Protein AF-A0A496QXK6-F1 (afdb_monomer_lite)

Secondary structure (DSSP, 8-state):
-HHHHHHHHHHHHHHTTSS-----------S-THHHHHHHHHHHTGGGB-TTS-B-PPPGGGGGG--

Foldseek 3Di:
DVVVVVVVVVVVCQQVVNDDDDDPDDDDDDDDPVVVVVVVQCVVVVVQADSNRHGHDRDPVCNVVPD

Radius of gyration: 16.26 Å; chains: 1; bounding box: 35×29×38 Å

Sequence (67 aa):
TLAEFIKRGIALYLAMGKIDIVSGDTVRFQGDLRVLEDIRYLAENGYGEDKFGNNTVLPKNLSYLKR

Structure (mmCIF, N/CA/C/O backbone):
data_AF-A0A496QXK6-F1
#
_entry.id   AF-A0A496QXK6-F1
#
loop_
_atom_site.group_PDB
_atom_site.id
_atom_site.type_symbol
_atom_site.label_atom_id
_atom_site.label_alt_id
_atom_site.label_comp_id
_atom_site.label_asym_id
_atom_site.label_entity_id
_atom_site.label_seq_id
_atom_site.pdbx_PDB_ins_code
_atom_site.Cartn_x
_atom_site.Cartn_y
_atom_site.Cartn_z
_atom_site.occupancy
_atom_site.B_iso_or_equiv
_atom_site.auth_seq_id
_atom_site.auth_comp_id
_atom_site.auth_asym_id
_atom_site.auth_atom_id
_atom_site.pdbx_PDB_model_num
ATOM 1 N N . THR A 1 1 ? 21.022 -5.065 -21.656 1.00 94.50 1 THR A N 1
ATOM 2 C CA . THR A 1 1 ? 20.517 -6.237 -22.417 1.00 94.50 1 THR A CA 1
ATOM 3 C C . THR A 1 1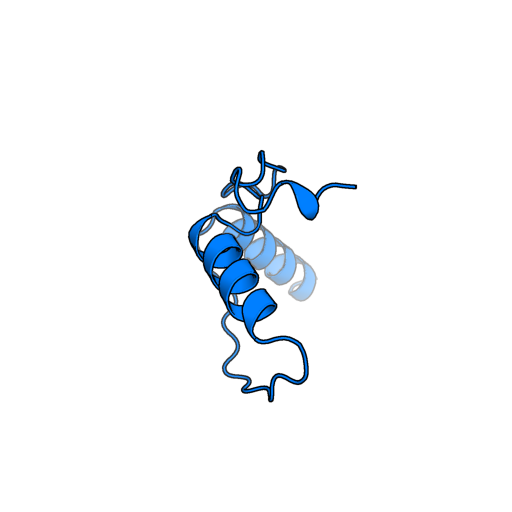 ? 19.065 -6.015 -22.821 1.00 94.50 1 THR A C 1
ATOM 5 O O . THR A 1 1 ? 18.455 -5.059 -22.349 1.00 94.50 1 THR A O 1
ATOM 8 N N . LEU A 1 2 ? 18.483 -6.875 -23.667 1.00 96.44 2 LEU A N 1
ATOM 9 C CA . LEU A 1 2 ? 17.052 -6.802 -24.012 1.00 96.44 2 LEU A CA 1
ATOM 10 C C . LEU A 1 2 ? 16.149 -6.850 -22.763 1.00 9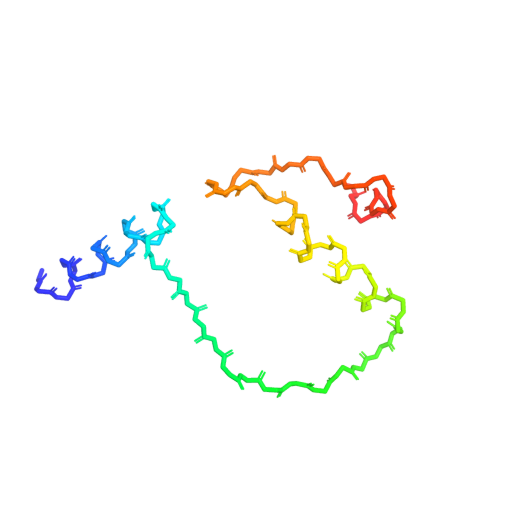6.44 2 LEU A C 1
ATOM 12 O O . LEU A 1 2 ? 15.191 -6.090 -22.661 1.00 96.44 2 LEU A O 1
ATOM 16 N N . ALA A 1 3 ? 16.500 -7.681 -21.778 1.00 97.12 3 ALA A N 1
ATOM 17 C CA . ALA A 1 3 ? 15.755 -7.801 -20.526 1.00 97.12 3 ALA A CA 1
ATOM 18 C C . ALA A 1 3 ? 15.707 -6.482 -19.731 1.00 97.12 3 ALA A C 1
ATOM 20 O O . ALA A 1 3 ? 14.650 -6.089 -19.241 1.00 97.12 3 ALA A O 1
ATOM 21 N N . GLU A 1 4 ? 16.827 -5.758 -19.636 1.00 97.56 4 GLU A N 1
ATOM 22 C CA . GLU A 1 4 ? 16.862 -4.455 -18.955 1.00 97.56 4 GLU A CA 1
ATOM 23 C C 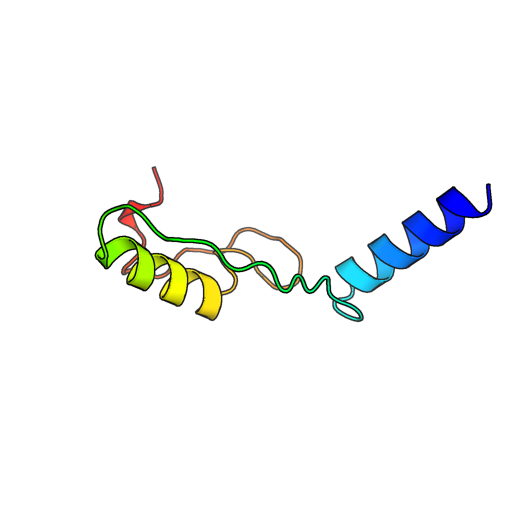. GLU A 1 4 ? 16.025 -3.396 -19.676 1.00 97.56 4 GLU A C 1
ATOM 25 O O . GLU A 1 4 ? 15.376 -2.580 -19.023 1.00 97.56 4 GLU A O 1
ATOM 30 N N . PHE A 1 5 ? 16.016 -3.416 -21.012 1.00 97.44 5 PHE A N 1
ATOM 31 C CA . PHE A 1 5 ? 15.195 -2.507 -21.808 1.00 97.44 5 PHE A CA 1
ATOM 32 C C . PHE A 1 5 ? 13.699 -2.738 -21.549 1.00 97.44 5 PHE A C 1
ATOM 34 O O . PHE A 1 5 ? 12.980 -1.790 -21.237 1.00 97.44 5 PHE A O 1
ATOM 41 N N . ILE A 1 6 ? 13.252 -3.999 -21.578 1.00 97.31 6 ILE A N 1
ATOM 42 C CA . ILE A 1 6 ? 11.859 -4.371 -21.284 1.00 97.31 6 ILE A CA 1
ATOM 43 C C . ILE A 1 6 ? 11.480 -3.963 -19.856 1.00 97.31 6 ILE A C 1
ATOM 45 O O . ILE A 1 6 ? 10.440 -3.338 -19.653 1.00 97.31 6 ILE A O 1
ATOM 49 N N . LYS A 1 7 ? 12.345 -4.237 -18.869 1.00 97.50 7 LYS A N 1
ATOM 50 C CA . LYS A 1 7 ? 12.103 -3.867 -17.466 1.00 97.50 7 LYS A CA 1
ATOM 51 C C . LYS A 1 7 ? 11.890 -2.360 -17.296 1.00 97.50 7 LYS A C 1
ATOM 53 O O . LYS A 1 7 ? 10.977 -1.949 -16.585 1.00 97.50 7 LYS A O 1
ATOM 58 N N . ARG A 1 8 ? 12.706 -1.535 -17.962 1.00 97.38 8 ARG A N 1
ATOM 59 C CA . ARG A 1 8 ? 12.557 -0.069 -17.942 1.00 97.38 8 ARG A CA 1
ATOM 60 C C . ARG A 1 8 ? 11.256 0.382 -18.604 1.00 97.38 8 ARG A C 1
ATOM 62 O O . ARG A 1 8 ? 10.595 1.263 -18.068 1.00 97.38 8 ARG A O 1
ATOM 69 N N . GLY A 1 9 ? 10.878 -0.236 -19.724 1.00 97.38 9 GLY A N 1
ATOM 70 C CA . GLY A 1 9 ? 9.609 0.045 -20.399 1.00 97.38 9 GLY A CA 1
ATOM 71 C C . GLY A 1 9 ? 8.397 -0.250 -19.514 1.00 97.38 9 GLY A C 1
ATOM 72 O O . GLY A 1 9 ? 7.533 0.608 -19.360 1.00 97.38 9 GLY A O 1
ATOM 73 N N . ILE A 1 10 ? 8.377 -1.419 -18.866 1.00 96.25 10 ILE A N 1
ATOM 74 C CA . ILE A 1 10 ? 7.313 -1.805 -17.927 1.00 96.25 10 ILE A CA 1
ATOM 75 C C . ILE A 1 10 ? 7.233 -0.808 -16.765 1.00 96.25 10 ILE A C 1
ATOM 77 O O . ILE A 1 10 ? 6.158 -0.284 -16.489 1.00 96.25 10 ILE A O 1
ATOM 81 N N . ALA A 1 11 ? 8.366 -0.490 -16.129 1.00 94.44 11 ALA A N 1
ATOM 82 C CA . ALA A 1 11 ? 8.403 0.460 -15.016 1.00 94.44 11 ALA A CA 1
ATOM 83 C C . ALA A 1 11 ? 7.882 1.852 -15.412 1.00 94.44 11 ALA A C 1
ATOM 85 O O . ALA A 1 11 ? 7.120 2.459 -14.664 1.00 94.44 11 ALA A O 1
ATOM 86 N N . LEU A 1 12 ? 8.247 2.340 -16.603 1.00 95.31 12 LEU A N 1
ATOM 87 C CA . LEU A 1 12 ? 7.773 3.624 -17.117 1.00 95.31 12 LEU A CA 1
ATOM 88 C C . LEU A 1 12 ? 6.255 3.623 -17.335 1.00 95.31 12 LEU A C 1
ATOM 90 O O . LEU A 1 12 ? 5.574 4.553 -16.914 1.00 95.31 12 LEU A O 1
ATOM 94 N N . TYR A 1 13 ? 5.715 2.589 -17.982 1.00 94.75 13 TYR A N 1
ATOM 95 C CA . TYR A 1 13 ? 4.284 2.526 -18.282 1.00 94.75 13 TYR A CA 1
ATOM 96 C C . TYR A 1 13 ? 3.436 2.333 -17.0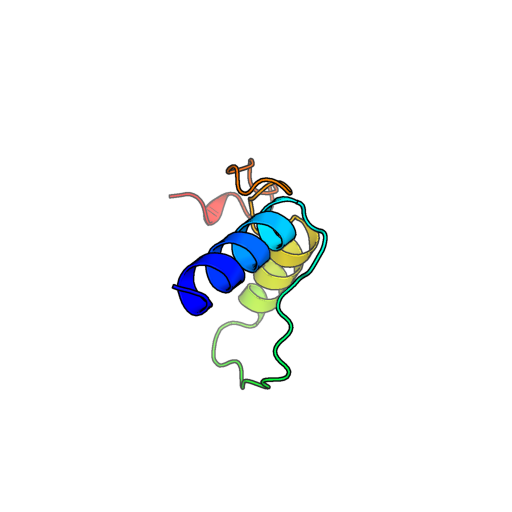17 1.00 94.75 13 TYR A C 1
ATOM 98 O O . TYR A 1 13 ? 2.344 2.898 -16.952 1.00 94.75 13 TYR A O 1
ATOM 106 N N . LEU A 1 14 ? 3.948 1.615 -16.010 1.00 90.44 14 LEU A N 1
ATOM 107 C CA . LEU A 1 14 ? 3.340 1.541 -14.676 1.00 90.44 14 LEU A CA 1
ATOM 108 C C . LEU A 1 14 ? 3.322 2.921 -14.003 1.00 90.44 14 LEU A C 1
ATOM 110 O O . LEU A 1 14 ? 2.266 3.379 -13.583 1.00 90.44 14 LEU A O 1
ATOM 114 N N . ALA A 1 15 ? 4.454 3.635 -13.984 1.00 85.81 15 ALA A N 1
ATOM 115 C CA . ALA A 1 15 ? 4.543 4.975 -13.391 1.00 85.81 15 ALA A CA 1
ATOM 116 C C . ALA A 1 15 ? 3.649 6.015 -14.096 1.00 85.81 15 ALA A C 1
ATOM 118 O O . ALA A 1 15 ? 3.194 6.977 -13.484 1.00 85.81 15 ALA A O 1
ATOM 119 N N . MET A 1 16 ? 3.380 5.828 -15.391 1.00 88.75 16 MET A N 1
ATOM 120 C CA . MET A 1 16 ? 2.445 6.655 -16.158 1.00 88.75 16 MET A CA 1
ATOM 121 C C . MET A 1 16 ? 0.971 6.241 -15.985 1.00 88.75 16 MET A C 1
ATOM 123 O O . MET A 1 16 ? 0.101 6.881 -16.584 1.00 88.75 16 MET A O 1
ATOM 127 N N . GLY A 1 17 ? 0.681 5.159 -15.252 1.00 83.56 17 GLY A N 1
ATOM 128 C CA . GLY A 1 17 ? -0.662 4.584 -15.122 1.00 83.56 17 GLY A CA 1
ATOM 129 C C . GLY A 1 17 ? -1.239 4.070 -16.447 1.00 83.56 17 GLY A C 1
ATOM 130 O O . GLY A 1 17 ? -2.446 4.126 -16.665 1.00 83.56 17 GLY A O 1
ATOM 131 N N . LYS A 1 18 ? -0.380 3.655 -17.390 1.00 92.00 18 LYS A N 1
ATOM 132 C CA . LYS A 1 18 ? -0.783 3.160 -18.722 1.00 92.00 18 LYS A CA 1
ATOM 133 C C . LYS A 1 18 ? -1.044 1.663 -18.748 1.00 92.00 18 LYS A C 1
ATOM 135 O O . LYS A 1 18 ? -1.806 1.199 -19.591 1.00 92.00 18 LYS A O 1
ATOM 140 N N . ILE A 1 19 ? -0.386 0.934 -17.860 1.00 92.75 19 ILE A N 1
ATOM 141 C CA . ILE A 1 19 ? -0.604 -0.486 -17.606 1.00 92.75 19 ILE A CA 1
ATOM 142 C C . ILE A 1 19 ? -0.678 -0.680 -16.097 1.00 92.75 19 ILE A C 1
ATOM 144 O O . ILE A 1 19 ? -0.184 0.164 -15.351 1.00 92.75 19 ILE A O 1
ATOM 148 N N . ASP A 1 20 ? -1.260 -1.794 -15.678 1.00 88.56 20 ASP A N 1
ATOM 149 C CA . ASP A 1 20 ? -1.371 -2.176 -14.275 1.00 88.56 20 ASP A CA 1
ATOM 150 C C . ASP A 1 20 ? -1.066 -3.672 -14.114 1.00 88.56 20 ASP A C 1
ATOM 152 O O . ASP A 1 20 ? -1.064 -4.425 -15.095 1.00 88.56 20 ASP A O 1
ATOM 156 N N . ILE A 1 21 ? -0.782 -4.099 -12.886 1.00 87.81 21 ILE A N 1
ATOM 157 C CA . ILE A 1 21 ? -0.534 -5.497 -12.537 1.00 87.81 21 ILE A CA 1
ATOM 158 C C . ILE A 1 21 ? -1.791 -6.052 -11.874 1.00 87.81 21 ILE A C 1
ATOM 160 O O . ILE A 1 21 ? -2.176 -5.629 -10.790 1.00 87.81 21 ILE A O 1
ATOM 164 N N . VAL A 1 22 ? -2.406 -7.049 -12.506 1.00 87.00 22 VAL A N 1
ATOM 165 C CA . VAL A 1 22 ? -3.578 -7.743 -11.962 1.00 87.00 22 VAL A CA 1
ATOM 166 C C . VAL A 1 22 ? -3.171 -9.151 -11.544 1.00 87.00 22 VAL A C 1
ATOM 168 O O . VAL A 1 22 ? -2.569 -9.874 -12.338 1.00 87.00 22 VAL A O 1
ATOM 171 N N . SER A 1 23 ? -3.523 -9.550 -10.318 1.00 86.12 23 SER A N 1
ATOM 172 C CA . SER A 1 23 ? -3.448 -10.946 -9.870 1.00 86.12 23 SER A CA 1
ATOM 173 C C . SER A 1 23 ? -4.838 -11.470 -9.516 1.00 86.12 23 SER A C 1
ATOM 175 O O . SER A 1 23 ? -5.657 -10.742 -8.960 1.00 86.12 23 SER A O 1
ATOM 177 N N . GLY A 1 24 ? -5.104 -12.733 -9.852 1.00 89.44 24 GLY A 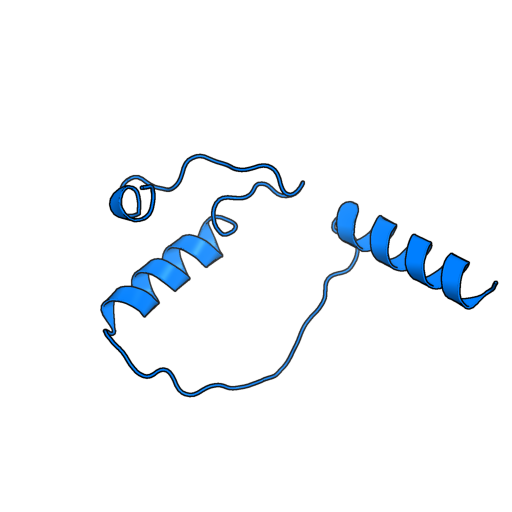N 1
ATOM 178 C CA . GLY A 1 24 ? -6.382 -13.415 -9.611 1.00 89.44 24 GLY A CA 1
ATOM 179 C C . GLY A 1 24 ? -6.403 -14.260 -8.337 1.00 89.44 24 GLY A C 1
ATOM 180 O O . GLY A 1 24 ? -7.236 -15.157 -8.217 1.00 89.44 24 GLY A O 1
ATOM 181 N N . ASP A 1 25 ? -5.466 -14.032 -7.419 1.00 90.94 25 ASP A N 1
ATOM 182 C CA . ASP A 1 25 ? -5.316 -14.858 -6.226 1.00 90.94 25 ASP A CA 1
ATOM 183 C C . ASP A 1 25 ? -6.468 -14.636 -5.240 1.00 90.94 25 ASP A C 1
ATOM 185 O O . ASP A 1 25 ? -6.820 -13.510 -4.889 1.00 90.94 25 ASP A O 1
ATOM 189 N N . THR A 1 26 ? -7.036 -15.731 -4.738 1.00 90.00 26 THR A N 1
ATOM 190 C CA . THR A 1 26 ? -8.032 -15.692 -3.663 1.00 90.00 26 THR A CA 1
ATOM 191 C C . THR A 1 26 ? -7.392 -16.067 -2.336 1.00 90.00 26 THR A C 1
ATOM 193 O O . THR A 1 26 ? -6.707 -17.086 -2.244 1.00 90.00 26 THR A O 1
ATOM 196 N N . VAL A 1 27 ? -7.675 -15.298 -1.286 1.00 88.44 27 VAL A N 1
ATOM 197 C CA . VAL A 1 27 ? -7.163 -15.544 0.069 1.00 88.44 27 VAL A CA 1
ATOM 198 C C . VAL A 1 27 ? -8.305 -15.681 1.075 1.00 88.44 27 VAL A C 1
ATOM 200 O O . VAL A 1 27 ? -9.385 -15.120 0.895 1.00 88.44 27 VAL A O 1
ATOM 203 N N . ARG A 1 28 ? -8.073 -16.425 2.164 1.00 92.25 28 ARG A N 1
ATOM 204 C CA . ARG A 1 28 ? -9.000 -16.489 3.303 1.00 92.25 28 ARG A CA 1
ATOM 205 C C . ARG A 1 28 ? -8.591 -15.451 4.341 1.00 92.25 28 ARG A C 1
ATOM 207 O O . ARG A 1 28 ? -7.519 -15.567 4.926 1.00 92.25 28 ARG A O 1
ATOM 214 N N . PHE A 1 29 ? -9.466 -14.490 4.616 1.00 90.94 29 PHE A N 1
ATOM 215 C CA . PHE A 1 29 ? -9.268 -13.559 5.723 1.00 90.94 29 PHE A CA 1
ATOM 216 C C . PHE A 1 29 ? -9.471 -14.260 7.078 1.00 90.94 29 PHE A C 1
ATOM 218 O O . PHE A 1 29 ? -10.440 -14.999 7.266 1.00 90.94 29 PHE A O 1
ATOM 225 N N . GLN A 1 30 ? -8.559 -14.021 8.021 1.00 94.38 30 GLN A N 1
ATOM 226 C CA . GLN A 1 30 ? -8.665 -14.436 9.421 1.00 94.38 30 GLN A CA 1
ATOM 227 C C . GLN A 1 30 ? -8.332 -13.234 10.305 1.00 94.38 30 GLN A C 1
ATOM 229 O O . GLN A 1 30 ? -7.209 -12.737 10.273 1.00 94.38 30 GLN A O 1
ATOM 234 N N . GLY A 1 31 ? -9.303 -12.759 11.082 1.00 93.00 31 GLY A N 1
ATOM 235 C CA . GLY A 1 31 ? -9.129 -11.587 11.932 1.00 93.00 31 GLY A CA 1
ATOM 236 C C . GLY A 1 31 ? -10.437 -10.852 12.190 1.00 93.00 31 GLY A C 1
ATOM 237 O O . GLY A 1 31 ? -11.525 -11.387 11.975 1.00 93.00 31 GLY A O 1
ATOM 238 N N . ASP A 1 32 ? -10.315 -9.614 12.658 1.00 94.31 32 ASP A N 1
ATOM 239 C CA . ASP A 1 32 ? -11.452 -8.740 12.930 1.00 94.31 32 ASP A CA 1
ATOM 240 C C . ASP A 1 32 ? -12.072 -8.226 11.624 1.00 94.31 32 ASP A C 1
ATOM 242 O O . ASP A 1 32 ? -11.396 -7.603 10.806 1.00 94.31 32 ASP A O 1
ATOM 246 N N . LEU A 1 33 ? -13.372 -8.461 11.442 1.00 92.12 33 LEU A N 1
ATOM 247 C CA . LEU A 1 33 ? -14.111 -8.047 10.248 1.00 92.12 33 LEU A CA 1
ATOM 248 C C . LEU A 1 33 ? -14.097 -6.531 10.022 1.00 92.12 33 LEU A C 1
ATOM 250 O O . LEU A 1 33 ? -14.195 -6.102 8.877 1.00 92.12 33 LEU A O 1
ATOM 254 N N . ARG A 1 34 ? -13.932 -5.716 11.073 1.00 90.50 34 ARG A N 1
ATOM 255 C CA . ARG A 1 34 ? -13.830 -4.251 10.947 1.00 90.50 34 ARG A CA 1
ATOM 256 C C . ARG A 1 34 ? -12.657 -3.832 10.062 1.00 90.50 34 ARG A C 1
ATOM 258 O O . ARG A 1 34 ? -12.762 -2.848 9.344 1.00 90.50 34 ARG A O 1
ATOM 265 N N . VAL A 1 35 ? -11.581 -4.619 10.043 1.00 91.94 35 VAL A N 1
ATOM 266 C CA . VAL A 1 35 ? -10.408 -4.357 9.196 1.00 91.94 35 VAL A CA 1
ATOM 267 C C . VAL A 1 35 ? -10.754 -4.465 7.709 1.00 91.94 35 VAL A C 1
ATOM 269 O O . VAL A 1 35 ? -10.153 -3.773 6.894 1.00 91.94 35 VAL A O 1
ATOM 272 N N . LEU A 1 36 ? -11.742 -5.283 7.330 1.00 93.19 36 LEU A N 1
ATOM 273 C CA . LEU A 1 36 ? -12.192 -5.353 5.935 1.00 93.19 36 LEU A CA 1
ATOM 274 C C . LEU A 1 36 ? -12.820 -4.035 5.480 1.00 93.19 36 LEU A C 1
ATOM 276 O O . LEU A 1 36 ? -12.641 -3.637 4.332 1.00 93.19 36 LEU A O 1
ATOM 280 N N . GLU A 1 37 ? -13.513 -3.348 6.385 1.00 93.00 37 GLU A N 1
ATOM 281 C CA . GLU A 1 37 ? -14.092 -2.038 6.108 1.00 93.00 37 GLU A CA 1
ATOM 282 C C . GLU A 1 37 ? -12.997 -0.974 5.956 1.00 93.00 37 GLU A C 1
ATOM 284 O O . GLU A 1 37 ? -13.044 -0.170 5.027 1.00 93.00 37 GLU A O 1
ATOM 289 N N . ASP A 1 38 ? -11.951 -1.025 6.785 1.00 93.19 38 ASP A N 1
ATOM 290 C CA . ASP A 1 38 ? -10.781 -0.154 6.630 1.00 93.19 38 ASP A CA 1
ATOM 291 C C . ASP A 1 38 ? -10.053 -0.396 5.304 1.00 93.19 38 ASP A C 1
ATOM 293 O O . ASP A 1 38 ? -9.710 0.557 4.605 1.00 93.19 38 ASP A O 1
ATOM 297 N N . ILE A 1 39 ? -9.849 -1.665 4.928 1.00 92.25 39 ILE A N 1
ATOM 298 C CA . ILE A 1 39 ? -9.242 -2.055 3.647 1.00 92.25 39 ILE A CA 1
ATOM 299 C C . ILE A 1 39 ? -10.086 -1.539 2.480 1.00 92.25 39 ILE A C 1
ATOM 301 O O . ILE A 1 39 ? -9.528 -1.019 1.516 1.00 92.25 39 ILE A O 1
ATOM 305 N N . ARG A 1 40 ? -11.419 -1.629 2.572 1.00 92.50 40 ARG A N 1
ATOM 306 C CA . ARG A 1 40 ? -12.331 -1.066 1.569 1.00 92.50 40 ARG A CA 1
ATOM 307 C C . ARG A 1 40 ? -12.145 0.448 1.447 1.00 92.50 40 ARG A C 1
ATOM 309 O O . ARG A 1 40 ? -11.945 0.939 0.338 1.00 92.50 40 ARG A O 1
ATOM 316 N N . TYR A 1 41 ? -12.142 1.180 2.565 1.00 93.00 41 TYR A N 1
ATOM 317 C CA . TYR A 1 41 ? -11.906 2.629 2.557 1.00 93.00 41 TYR A CA 1
ATOM 318 C C . TYR A 1 41 ? -10.534 2.996 1.989 1.00 93.00 41 TYR A C 1
ATOM 320 O O . TYR A 1 41 ? -10.429 3.963 1.235 1.00 93.00 41 TYR A O 1
ATOM 328 N N . LEU A 1 42 ? -9.489 2.238 2.324 1.00 92.56 42 LEU A N 1
ATOM 329 C CA . LEU A 1 42 ? -8.160 2.427 1.753 1.00 92.56 42 LEU A CA 1
ATOM 330 C C . LEU A 1 42 ? -8.186 2.213 0.237 1.00 92.56 42 LEU A C 1
ATOM 332 O O . LEU A 1 42 ? -7.741 3.093 -0.491 1.00 92.56 42 LEU A O 1
ATOM 336 N N . ALA A 1 43 ? -8.768 1.115 -0.246 1.00 90.19 43 ALA A N 1
ATOM 337 C CA . ALA A 1 43 ? -8.856 0.812 -1.673 1.00 90.19 43 ALA A CA 1
ATOM 338 C C . ALA A 1 43 ? -9.575 1.914 -2.471 1.00 90.19 43 ALA A C 1
ATOM 340 O O . ALA A 1 43 ? -9.110 2.313 -3.536 1.00 90.19 43 ALA A O 1
ATOM 341 N N . GLU A 1 44 ? -10.667 2.457 -1.929 1.00 90.62 44 GLU A N 1
ATOM 342 C CA . GLU A 1 44 ? -11.428 3.554 -2.544 1.00 90.62 44 GLU A CA 1
ATOM 343 C C . GLU A 1 44 ? -10.679 4.897 -2.549 1.00 90.62 44 GLU A C 1
ATOM 345 O O . GLU A 1 44 ? -11.000 5.774 -3.349 1.00 90.62 44 GLU A O 1
ATOM 350 N N . ASN A 1 45 ? -9.677 5.065 -1.679 1.00 88.56 45 ASN A N 1
ATOM 351 C CA . ASN A 1 45 ? -8.909 6.303 -1.512 1.00 88.56 45 ASN A CA 1
ATOM 352 C C . ASN A 1 45 ? -7.420 6.137 -1.873 1.00 88.56 45 ASN A C 1
ATOM 354 O O . ASN A 1 45 ? -6.581 6.895 -1.390 1.00 88.56 45 ASN A O 1
ATOM 358 N N . GLY A 1 46 ? -7.074 5.142 -2.696 1.00 88.25 46 GLY A N 1
ATOM 359 C CA . GLY A 1 46 ? -5.704 4.959 -3.192 1.00 88.25 46 GLY A CA 1
ATOM 360 C C . GLY A 1 46 ? -4.697 4.517 -2.127 1.00 88.25 46 GLY A C 1
ATOM 361 O O . GLY A 1 46 ? -3.518 4.816 -2.240 1.00 88.25 46 GLY A O 1
ATOM 362 N N . TYR A 1 47 ? -5.148 3.836 -1.072 1.00 90.75 47 TYR A N 1
ATOM 363 C CA . TYR A 1 47 ? -4.331 3.319 0.034 1.00 90.75 47 TYR A CA 1
ATOM 364 C C . TYR A 1 47 ? -3.492 4.375 0.772 1.00 90.75 47 TYR A C 1
ATOM 366 O O . TYR A 1 47 ? -2.515 4.044 1.438 1.00 90.75 47 TYR A O 1
ATOM 374 N N . GLY A 1 48 ? -3.902 5.646 0.719 1.00 90.56 48 GLY A N 1
ATOM 375 C CA . GLY A 1 48 ? -3.119 6.741 1.294 1.00 90.56 48 GLY A CA 1
ATOM 376 C C . GLY A 1 48 ? -2.000 7.228 0.378 1.00 90.56 48 GLY A C 1
ATOM 377 O O . GLY A 1 48 ? -1.113 7.941 0.838 1.00 90.56 48 GLY A O 1
ATOM 378 N N . GLU A 1 49 ? -2.065 6.908 -0.912 1.00 90.75 49 GLU A N 1
ATOM 379 C CA . GLU A 1 49 ? -1.176 7.405 -1.954 1.00 90.75 49 GLU A CA 1
ATOM 380 C C . GLU A 1 49 ? -1.979 8.108 -3.057 1.00 90.75 49 GLU A C 1
ATOM 382 O O . GLU A 1 49 ? -3.148 7.808 -3.309 1.00 90.75 49 GLU A O 1
ATOM 387 N N . ASP A 1 50 ? -1.366 9.094 -3.708 1.00 87.19 50 ASP A N 1
ATOM 388 C CA . ASP A 1 50 ? -1.889 9.631 -4.959 1.00 87.19 50 ASP A CA 1
ATOM 389 C C . ASP A 1 50 ? -1.499 8.728 -6.143 1.00 87.19 50 ASP A C 1
ATOM 391 O O . ASP A 1 50 ? -0.721 7.783 -6.029 1.00 87.19 50 ASP A O 1
ATOM 395 N N . LYS A 1 51 ? -2.005 9.051 -7.336 1.00 79.88 51 LYS A N 1
ATOM 396 C CA . LYS A 1 51 ? -1.691 8.319 -8.578 1.00 79.88 51 LYS A CA 1
ATOM 397 C C . LYS A 1 51 ? -0.207 8.328 -8.984 1.00 79.88 51 LYS A C 1
ATOM 399 O O . LYS A 1 51 ? 0.138 7.719 -9.991 1.00 79.88 51 LYS A O 1
ATOM 404 N N . PHE A 1 52 ? 0.639 9.075 -8.280 1.00 80.19 52 PHE A N 1
ATOM 405 C CA . PHE A 1 52 ? 2.077 9.169 -8.511 1.00 80.19 52 PHE A CA 1
ATOM 406 C C . PHE A 1 52 ? 2.889 8.479 -7.399 1.00 80.19 52 PHE A C 1
ATOM 408 O O . PHE A 1 52 ? 4.118 8.532 -7.443 1.00 80.19 52 PHE A O 1
ATOM 415 N N . GLY A 1 53 ? 2.231 7.837 -6.425 1.00 80.75 53 GLY A N 1
ATOM 416 C CA . GLY A 1 53 ? 2.871 7.160 -5.295 1.00 80.75 53 GLY A CA 1
ATOM 417 C C . GLY A 1 53 ? 3.304 8.100 -4.167 1.00 80.75 53 GLY A C 1
ATOM 418 O O . GLY A 1 53 ? 4.129 7.727 -3.335 1.00 80.75 53 GLY A O 1
ATOM 419 N N . ASN A 1 54 ? 2.807 9.343 -4.131 1.00 85.81 54 ASN A N 1
ATOM 420 C CA . ASN A 1 54 ? 3.082 10.244 -3.013 1.00 85.81 54 ASN A CA 1
ATOM 421 C C . ASN A 1 54 ? 2.089 10.002 -1.878 1.00 85.81 54 ASN A C 1
ATOM 423 O O . ASN A 1 54 ? 0.886 9.915 -2.116 1.00 85.81 54 ASN A O 1
ATOM 427 N N . ASN A 1 55 ? 2.576 10.011 -0.636 1.00 89.44 55 ASN A N 1
ATOM 428 C CA . ASN A 1 55 ? 1.722 9.901 0.545 1.00 89.44 55 ASN A CA 1
ATOM 429 C C . ASN A 1 55 ? 0.681 11.030 0.599 1.00 89.44 55 ASN A C 1
ATOM 431 O O . ASN A 1 55 ? 1.018 12.216 0.544 1.00 89.44 55 ASN A O 1
ATOM 435 N N . THR A 1 56 ? -0.576 10.658 0.811 1.00 89.31 56 THR A N 1
ATOM 436 C CA . THR A 1 56 ? -1.699 11.564 1.044 1.00 89.31 56 THR A CA 1
ATOM 437 C C . THR A 1 56 ? -2.200 11.450 2.482 1.00 89.31 56 THR A C 1
ATOM 439 O O . THR A 1 56 ? -1.835 10.557 3.253 1.00 89.31 56 THR A O 1
ATOM 442 N N . VAL A 1 57 ? -3.002 12.425 2.909 1.00 88.62 57 VAL A N 1
ATOM 443 C CA . VAL A 1 57 ? -3.614 12.384 4.239 1.00 88.62 57 VAL A CA 1
ATOM 444 C C . VAL A 1 57 ? -4.714 11.329 4.236 1.00 88.62 57 VAL A C 1
ATOM 446 O O . VAL A 1 57 ? -5.640 11.405 3.433 1.00 88.62 57 VAL A O 1
ATOM 449 N N . LEU A 1 58 ? -4.627 10.376 5.167 1.00 89.31 58 LEU A N 1
ATOM 450 C CA . LEU A 1 58 ? -5.664 9.367 5.338 1.00 89.31 58 LEU A CA 1
ATOM 451 C C . LEU A 1 58 ? -7.023 10.011 5.670 1.00 89.31 58 LEU A C 1
ATOM 453 O O . LEU A 1 58 ? -7.071 10.992 6.424 1.00 89.31 58 LEU A O 1
ATOM 457 N N . PRO A 1 59 ? -8.132 9.430 5.179 1.00 86.94 59 PRO A N 1
ATOM 458 C CA . PRO A 1 59 ? -9.480 9.790 5.599 1.00 86.94 59 PRO A CA 1
ATOM 459 C C . PRO A 1 59 ? -9.628 9.837 7.127 1.00 86.94 59 PRO A C 1
ATOM 461 O O . PRO A 1 59 ? -9.010 9.058 7.853 1.00 86.94 59 PRO A O 1
ATOM 464 N N . LYS A 1 60 ? -10.480 10.736 7.641 1.00 88.69 60 LYS A N 1
ATOM 465 C CA . LYS A 1 60 ? -10.637 10.971 9.092 1.00 88.69 60 LYS A CA 1
ATOM 466 C C . LYS A 1 60 ? -10.963 9.690 9.871 1.00 88.69 60 LYS A C 1
ATOM 468 O O . LYS A 1 60 ? -10.458 9.500 10.976 1.00 88.69 60 LYS A O 1
ATOM 473 N N . ASN A 1 61 ? -11.781 8.815 9.293 1.00 88.44 61 ASN A N 1
ATOM 474 C CA . ASN A 1 61 ? -12.149 7.517 9.859 1.00 88.44 61 ASN A CA 1
ATOM 475 C C . ASN A 1 61 ? -10.961 6.556 9.997 1.00 88.44 61 ASN A C 1
ATOM 477 O O . ASN A 1 61 ? -11.013 5.702 10.864 1.00 88.44 61 ASN A O 1
ATOM 481 N N . LEU A 1 62 ? -9.890 6.737 9.223 1.00 91.06 62 LEU A N 1
ATOM 482 C CA . LEU A 1 62 ? -8.669 5.925 9.262 1.00 91.06 62 LEU A CA 1
ATOM 483 C C . LEU A 1 62 ? -7.510 6.621 9.987 1.00 91.06 62 LEU A C 1
ATOM 485 O O . LEU A 1 62 ? -6.383 6.131 9.987 1.00 91.06 62 LEU A O 1
ATOM 489 N N . SER A 1 63 ? -7.760 7.773 10.616 1.00 88.25 63 SER A N 1
ATOM 490 C CA . SER A 1 63 ? -6.710 8.581 11.250 1.00 88.25 63 SER A CA 1
ATOM 491 C C . SER A 1 63 ? -5.945 7.839 12.353 1.00 88.25 63 SER A C 1
ATOM 493 O O . SER A 1 63 ? -4.772 8.128 12.566 1.00 88.25 63 SER A O 1
ATOM 495 N N . TYR A 1 64 ? -6.563 6.841 12.992 1.00 88.88 64 TYR A N 1
ATOM 496 C CA . TYR A 1 64 ? -5.935 5.993 14.011 1.00 88.88 64 TYR A CA 1
ATOM 497 C C . TYR A 1 64 ? -4.883 5.015 13.466 1.00 88.88 64 TYR A C 1
ATOM 499 O O . TYR A 1 64 ? -4.123 4.449 14.251 1.00 88.88 64 TYR A O 1
ATOM 507 N N . LEU A 1 65 ? -4.836 4.786 12.149 1.00 87.12 65 LEU A N 1
ATOM 508 C CA . LEU A 1 65 ? -3.792 3.969 11.524 1.00 87.12 65 LEU A CA 1
ATOM 509 C C . LEU A 1 65 ? -2.456 4.719 11.447 1.00 87.12 65 LEU A C 1
ATOM 511 O O . LEU A 1 65 ? -1.400 4.092 11.379 1.00 87.12 65 LEU A O 1
ATOM 515 N N . LYS A 1 66 ? -2.490 6.057 11.487 1.00 78.75 66 LYS A N 1
ATOM 516 C CA . LYS A 1 66 ? -1.294 6.895 11.584 1.00 78.75 66 LYS A CA 1
ATOM 517 C C . LYS A 1 66 ? -0.787 6.851 13.031 1.00 78.75 66 LYS A C 1
ATOM 519 O O . LYS A 1 66 ? -1.449 7.371 13.926 1.00 78.75 66 LYS A O 1
ATOM 524 N N . ARG A 1 67 ? 0.363 6.210 13.255 1.00 60.84 67 ARG A N 1
ATOM 525 C CA . ARG A 1 67 ? 1.131 6.329 14.505 1.00 60.84 67 ARG A CA 1
ATOM 526 C C . ARG 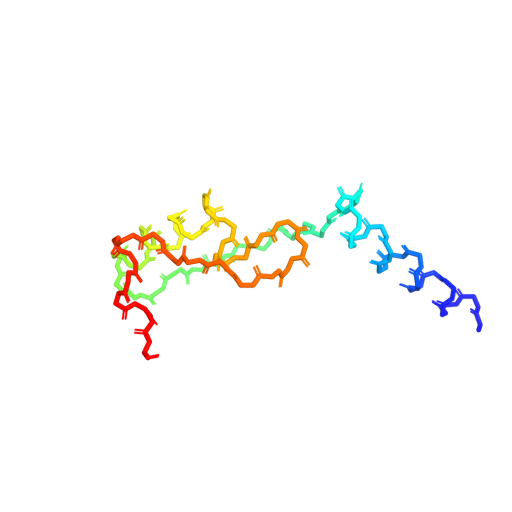A 1 67 ? 2.102 7.496 14.438 1.00 60.84 67 ARG A C 1
ATOM 528 O O . ARG A 1 67 ? 2.644 7.735 13.336 1.00 60.84 67 ARG A O 1
#

pLDDT: mean 90.2, std 5.6, range [60.84, 97.56]